Protein AF-A0A956U8Y1-F1 (afdb_monomer_lite)

Structure (mmCIF, N/CA/C/O backbone):
data_AF-A0A956U8Y1-F1
#
_entry.id   AF-A0A956U8Y1-F1
#
loop_
_atom_site.group_PDB
_atom_site.id
_atom_site.type_symbol
_atom_site.label_atom_id
_atom_site.label_alt_id
_atom_site.label_comp_id
_atom_site.label_asym_id
_atom_site.label_entity_id
_atom_site.label_seq_id
_atom_site.pdbx_PDB_ins_code
_atom_site.Cartn_x
_atom_site.Cartn_y
_atom_site.Cartn_z
_atom_site.occupancy
_atom_site.B_iso_or_equiv
_atom_site.auth_seq_id
_atom_site.auth_comp_id
_atom_site.auth_asym_id
_atom_site.auth_atom_id
_atom_site.pdbx_PDB_model_num
ATOM 1 N N . MET A 1 1 ? -12.592 11.765 6.131 1.00 93.31 1 MET A N 1
ATOM 2 C CA . MET A 1 1 ? -11.245 12.402 6.133 1.00 93.31 1 MET A CA 1
ATOM 3 C C . MET A 1 1 ? -10.351 11.608 5.196 1.00 93.31 1 MET A C 1
ATOM 5 O O . MET A 1 1 ? -10.445 10.391 5.244 1.00 93.31 1 MET A O 1
ATOM 9 N N . ARG A 1 2 ? -9.528 12.256 4.362 1.00 97.75 2 ARG A N 1
ATOM 10 C CA . ARG A 1 2 ? -8.653 11.590 3.380 1.00 97.75 2 ARG A CA 1
ATOM 11 C C . ARG A 1 2 ? -7.191 11.890 3.698 1.00 97.75 2 ARG A C 1
ATOM 13 O O . ARG A 1 2 ? -6.849 13.052 3.911 1.00 97.75 2 ARG A O 1
ATOM 20 N N . ILE A 1 3 ? -6.360 10.856 3.723 1.00 98.31 3 ILE A N 1
ATOM 21 C CA . ILE A 1 3 ? -4.913 10.939 3.935 1.00 98.31 3 ILE A CA 1
ATOM 22 C C . ILE A 1 3 ? -4.238 10.242 2.755 1.00 98.31 3 ILE A C 1
ATOM 24 O O . ILE A 1 3 ? -4.671 9.169 2.344 1.00 98.31 3 ILE A O 1
ATOM 28 N N . LEU A 1 4 ? -3.189 10.854 2.211 1.00 98.06 4 LEU A N 1
ATOM 29 C CA . LEU A 1 4 ? -2.312 10.207 1.241 1.00 98.06 4 LEU A CA 1
ATOM 30 C C . LEU A 1 4 ? -1.064 9.724 1.973 1.00 98.06 4 LEU A C 1
ATOM 32 O O . LEU A 1 4 ? -0.416 10.502 2.675 1.00 98.06 4 LEU A O 1
ATOM 36 N N . TYR A 1 5 ? -0.763 8.442 1.826 1.00 97.31 5 TYR A N 1
ATOM 37 C CA . TYR A 1 5 ? 0.387 7.787 2.425 1.00 97.31 5 TYR A CA 1
ATOM 38 C C . TYR A 1 5 ? 1.313 7.308 1.314 1.00 97.31 5 TYR A C 1
ATOM 40 O O . TYR A 1 5 ? 0.924 6.467 0.510 1.00 97.31 5 TYR A O 1
ATOM 48 N N . VAL A 1 6 ? 2.526 7.853 1.275 1.00 97.44 6 VAL A N 1
ATOM 49 C CA . VAL A 1 6 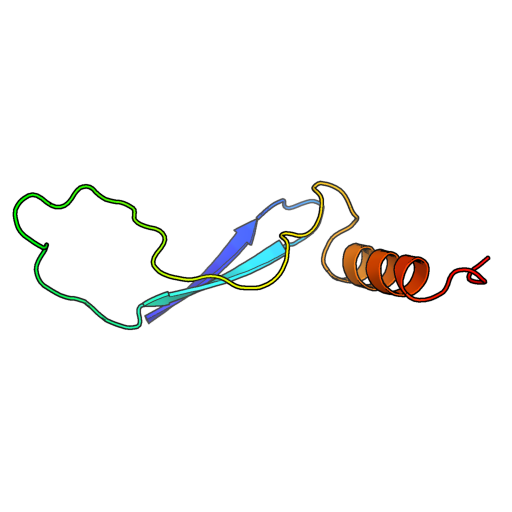? 3.569 7.374 0.368 1.00 97.44 6 VAL A CA 1
ATOM 50 C C . VAL A 1 6 ? 4.340 6.261 1.069 1.00 97.44 6 VAL A C 1
ATOM 52 O O . VAL A 1 6 ? 4.905 6.475 2.146 1.00 97.44 6 VAL A O 1
ATOM 55 N N . TYR A 1 7 ? 4.338 5.085 0.454 1.00 95.12 7 TYR A N 1
ATOM 56 C CA . TYR A 1 7 ? 5.116 3.917 0.838 1.00 95.12 7 TYR A CA 1
ATOM 57 C C . TYR A 1 7 ? 6.235 3.693 -0.175 1.00 95.12 7 TYR A C 1
ATOM 59 O O . TYR A 1 7 ? 6.029 3.913 -1.362 1.00 95.12 7 TYR A O 1
ATOM 67 N N . ASP A 1 8 ? 7.394 3.248 0.315 1.00 94.56 8 ASP A N 1
ATOM 68 C CA . ASP A 1 8 ? 8.616 3.049 -0.468 1.00 94.56 8 ASP A CA 1
ATOM 69 C C . ASP A 1 8 ? 8.977 4.265 -1.341 1.00 94.56 8 ASP A C 1
ATOM 71 O O . ASP A 1 8 ? 8.535 4.420 -2.474 1.00 94.56 8 ASP A O 1
ATOM 75 N N . PHE A 1 9 ? 9.839 5.140 -0.820 1.00 94.56 9 PHE A N 1
ATOM 76 C CA . PHE A 1 9 ? 10.263 6.341 -1.549 1.00 94.56 9 PHE A CA 1
ATOM 77 C C . PHE A 1 9 ? 11.109 6.049 -2.801 1.00 94.56 9 PHE A C 1
ATOM 79 O O . PHE A 1 9 ? 11.437 6.992 -3.521 1.00 94.56 9 PHE A O 1
ATOM 86 N N . GLY A 1 10 ? 11.493 4.793 -3.057 1.00 95.62 10 GLY A N 1
ATOM 87 C CA . GLY A 1 10 ? 12.079 4.384 -4.333 1.00 95.62 10 GLY A CA 1
ATOM 88 C C . GLY A 1 10 ? 11.024 4.188 -5.423 1.00 95.62 10 GLY A C 1
ATOM 89 O O . GLY A 1 10 ? 11.192 4.698 -6.529 1.00 95.62 10 GLY A O 1
ATOM 90 N N . ASP A 1 11 ? 9.936 3.493 -5.088 1.00 96.31 11 ASP A N 1
ATOM 91 C CA . ASP A 1 11 ? 8.877 3.085 -6.025 1.00 96.31 11 ASP A CA 1
ATOM 92 C C . ASP A 1 11 ? 7.649 4.029 -6.035 1.00 96.31 11 ASP A C 1
ATOM 94 O O . ASP A 1 11 ? 6.811 3.944 -6.933 1.00 96.31 11 ASP A O 1
ATOM 98 N N . ASP A 1 12 ? 7.555 4.947 -5.068 1.00 96.06 12 ASP A N 1
ATOM 99 C CA . ASP A 1 12 ? 6.527 5.994 -4.934 1.00 96.06 12 ASP A CA 1
ATOM 100 C C . ASP A 1 1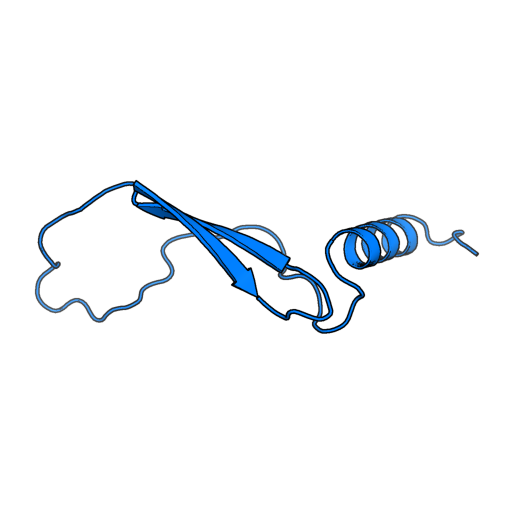2 ? 5.083 5.454 -4.931 1.00 96.06 12 ASP A C 1
ATOM 102 O O . ASP A 1 12 ? 4.181 5.950 -5.617 1.00 96.06 12 ASP A O 1
ATOM 106 N N . TRP A 1 13 ? 4.835 4.411 -4.135 1.00 96.62 13 TRP A N 1
ATOM 107 C CA . TRP A 1 13 ? 3.488 3.875 -3.957 1.00 96.62 13 TRP A CA 1
ATOM 108 C C . TRP A 1 13 ? 2.632 4.834 -3.134 1.00 96.62 13 TRP A C 1
ATOM 110 O O . TRP A 1 13 ? 2.823 4.994 -1.929 1.00 96.62 13 TRP A O 1
ATOM 120 N N . VAL A 1 14 ? 1.634 5.450 -3.768 1.00 96.88 14 VAL A N 1
ATOM 121 C CA . VAL A 1 14 ? 0.691 6.342 -3.086 1.00 96.88 14 VAL A CA 1
ATOM 122 C C . VAL A 1 14 ? -0.576 5.582 -2.707 1.00 96.88 14 VAL A C 1
ATOM 124 O O . VAL A 1 14 ? -1.420 5.275 -3.550 1.00 96.88 14 VAL A O 1
ATOM 127 N N . HIS A 1 15 ? -0.742 5.323 -1.415 1.00 96.62 15 HIS A N 1
ATOM 128 C CA . HIS A 1 15 ? -1.964 4.766 -0.852 1.00 96.62 15 HIS A CA 1
ATOM 129 C C . HIS A 1 15 ? -2.908 5.878 -0.398 1.00 96.62 15 HIS A C 1
ATOM 131 O O . HIS A 1 15 ? -2.532 6.785 0.347 1.00 96.62 15 HIS A O 1
ATOM 137 N N . GLU A 1 16 ? -4.170 5.778 -0.799 1.00 97.81 16 GLU A N 1
ATOM 138 C CA . GLU A 1 16 ? -5.236 6.574 -0.208 1.00 97.81 16 GLU A CA 1
ATOM 139 C C . GLU A 1 16 ? -5.798 5.865 1.024 1.00 97.81 16 GLU A C 1
ATOM 141 O O . GLU A 1 16 ? -6.267 4.731 0.943 1.00 97.81 16 GLU A O 1
ATOM 146 N N . VAL A 1 17 ? -5.799 6.563 2.157 1.00 97.81 17 VAL A N 1
ATOM 147 C CA . VAL A 1 17 ? -6.482 6.132 3.376 1.00 97.81 17 VAL A CA 1
ATOM 148 C C . VAL A 1 17 ? -7.681 7.046 3.600 1.00 97.81 17 VAL A C 1
ATOM 150 O O . VAL A 1 17 ? -7.540 8.218 3.970 1.00 97.81 17 VAL A O 1
ATOM 153 N N . LEU A 1 18 ? -8.873 6.504 3.361 1.00 98.06 18 LEU A N 1
ATOM 154 C CA . LEU A 1 18 ? -10.144 7.186 3.566 1.00 98.06 18 LEU A CA 1
ATOM 155 C C . LEU A 1 18 ? -10.797 6.695 4.861 1.00 98.06 18 LEU A C 1
ATOM 157 O O . LEU A 1 18 ? -11.035 5.505 5.038 1.00 98.06 18 LEU A O 1
ATOM 161 N N . ILE A 1 19 ? -11.121 7.623 5.762 1.00 97.19 19 ILE A N 1
ATOM 162 C CA . ILE A 1 19 ? -12.020 7.329 6.884 1.00 97.19 19 ILE A CA 1
ATOM 163 C C . ILE A 1 19 ? -13.451 7.445 6.377 1.00 97.19 19 ILE A C 1
ATOM 165 O O . ILE A 1 19 ? -13.930 8.566 6.165 1.00 97.19 19 ILE A O 1
ATOM 169 N N . GLU A 1 20 ? -14.086 6.291 6.192 1.00 96.81 20 GLU A N 1
ATOM 170 C CA . GLU A 1 20 ? -15.474 6.154 5.743 1.00 96.81 20 GLU A CA 1
ATOM 171 C C . GLU A 1 20 ? -16.471 6.326 6.898 1.00 96.81 20 GLU A C 1
ATOM 173 O O . GLU A 1 20 ? -17.452 7.053 6.760 1.00 96.81 20 GLU A O 1
ATOM 178 N N . GLU A 1 21 ? -16.190 5.729 8.060 1.00 95.50 21 GLU A N 1
ATOM 179 C CA . GLU A 1 21 ? -17.046 5.776 9.250 1.00 95.50 21 GLU A CA 1
ATOM 180 C C . GLU A 1 21 ? -16.199 5.832 10.532 1.00 95.50 21 GLU A C 1
ATOM 182 O O . GLU A 1 21 ? -15.100 5.279 10.599 1.00 95.50 21 GLU A O 1
ATOM 187 N N . ILE A 1 22 ? -16.718 6.509 11.559 1.00 96.31 22 ILE A N 1
ATOM 188 C CA . ILE A 1 22 ? -16.194 6.464 12.927 1.00 96.31 22 ILE A CA 1
ATOM 189 C C . ILE A 1 22 ? -17.334 5.987 13.822 1.00 96.31 22 ILE A C 1
ATOM 191 O O . ILE A 1 22 ? -18.372 6.643 13.898 1.00 96.31 22 ILE A O 1
ATOM 195 N N . SER A 1 23 ? -17.130 4.862 14.502 1.00 95.19 23 SER A N 1
ATOM 196 C CA . SER A 1 23 ? -18.126 4.236 15.369 1.00 95.19 23 SER A CA 1
ATOM 197 C C . SER A 1 23 ? -17.530 3.870 16.726 1.00 95.19 23 SER A C 1
ATOM 199 O O . SER A 1 23 ? -16.311 3.827 16.904 1.00 95.19 23 SER A O 1
ATOM 201 N N . GLU A 1 24 ? -18.401 3.533 17.674 1.00 97.75 24 GLU A N 1
ATOM 202 C CA . GLU A 1 24 ? -17.984 2.910 18.929 1.00 97.75 24 GLU A CA 1
ATOM 203 C C . GLU A 1 24 ? -17.315 1.543 18.672 1.00 97.75 24 GLU A C 1
ATOM 205 O O . GLU A 1 24 ? -17.681 0.837 17.721 1.00 97.75 24 GLU A O 1
ATOM 210 N N . PRO A 1 25 ? -16.340 1.137 19.505 1.00 95.81 25 PRO A N 1
ATOM 211 C CA . PRO A 1 25 ? -15.696 -0.163 19.385 1.00 95.81 25 PRO A CA 1
ATOM 212 C C . PRO A 1 25 ? -16.677 -1.298 19.701 1.00 95.81 25 PRO A C 1
ATOM 214 O O . PRO A 1 25 ? -17.461 -1.233 20.650 1.00 95.81 25 PRO A O 1
ATOM 217 N N . VAL A 1 26 ? -16.597 -2.393 18.943 1.00 95.94 26 VAL A N 1
ATOM 218 C CA . VAL A 1 26 ? -17.464 -3.558 19.155 1.00 95.94 26 VAL A CA 1
ATOM 219 C C . VAL A 1 26 ? -16.977 -4.349 20.383 1.00 95.94 26 VAL A C 1
ATOM 221 O O . VAL A 1 26 ? -15.807 -4.745 20.430 1.00 95.94 26 VAL A O 1
ATOM 224 N N . PRO A 1 27 ? -17.838 -4.630 21.385 1.00 97.38 27 PRO A N 1
ATOM 225 C CA . PRO A 1 27 ? -17.433 -5.360 22.584 1.00 97.38 27 PRO A CA 1
ATOM 226 C C . PRO A 1 27 ? -16.817 -6.728 22.269 1.00 97.38 27 PRO A C 1
ATOM 228 O O . PRO A 1 27 ? -17.358 -7.495 21.476 1.00 97.38 27 PRO A O 1
ATOM 231 N N . LYS A 1 28 ? -15.709 -7.057 22.948 1.00 96.44 28 LYS A N 1
ATOM 232 C CA . LYS A 1 28 ? -14.949 -8.317 22.793 1.00 96.44 28 LYS A CA 1
ATOM 233 C C . LYS A 1 28 ? -14.363 -8.552 21.391 1.00 96.44 28 LYS A C 1
ATOM 235 O O . LYS A 1 28 ? -13.883 -9.649 21.118 1.00 96.44 28 LYS A O 1
ATOM 240 N N . GLN A 1 29 ? -14.371 -7.549 20.517 1.00 96.38 29 GLN A N 1
ATOM 241 C CA . GLN A 1 29 ? -13.757 -7.646 19.200 1.00 96.38 29 GLN A CA 1
ATOM 242 C C . GLN A 1 29 ? -12.266 -7.288 19.265 1.00 96.38 29 GLN A C 1
ATOM 244 O O . GLN A 1 29 ? -11.889 -6.242 19.787 1.00 96.38 29 GLN A O 1
ATOM 249 N N . THR A 1 30 ? -11.410 -8.142 18.702 1.00 96.50 30 THR A N 1
A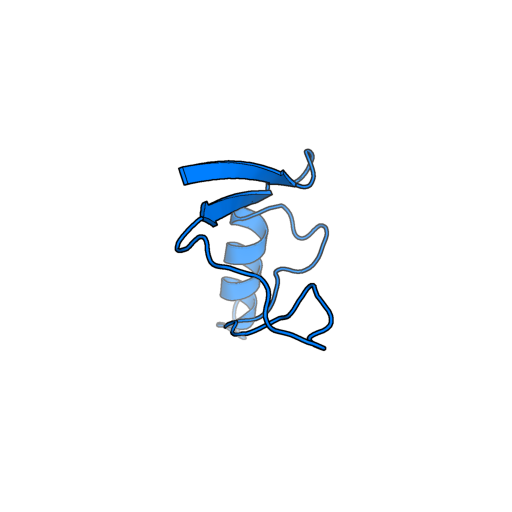TOM 250 C CA . THR A 1 30 ? -9.990 -7.829 18.464 1.00 96.50 30 THR A CA 1
ATOM 251 C C . THR A 1 30 ? -9.823 -7.054 17.156 1.00 96.50 30 THR A C 1
ATOM 253 O O . THR A 1 30 ? -10.488 -7.371 16.167 1.00 96.50 30 THR A O 1
ATOM 256 N N . TYR A 1 31 ?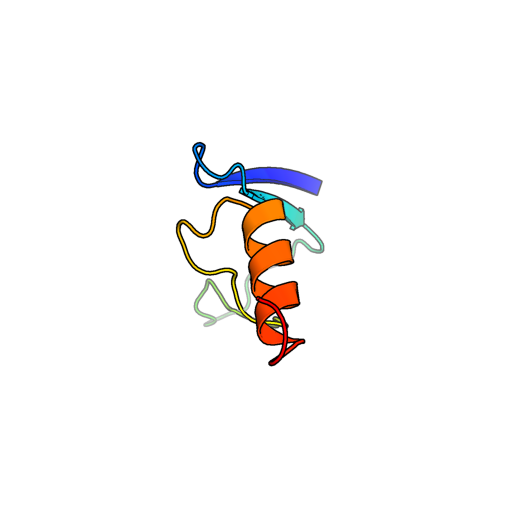 -8.920 -6.072 17.159 1.00 95.94 31 TYR A N 1
ATOM 257 C CA . TYR A 1 31 ? -8.573 -5.193 16.038 1.00 95.94 31 TYR A CA 1
ATOM 258 C C . TYR A 1 31 ? -7.043 -5.187 15.811 1.00 95.94 31 TYR A C 1
ATOM 260 O O . TYR A 1 31 ? -6.316 -5.488 16.761 1.00 95.94 31 TYR A O 1
ATOM 268 N N . PRO A 1 32 ? -6.538 -4.821 14.610 1.00 95.88 32 PRO A N 1
ATOM 269 C CA . PRO A 1 32 ? -7.282 -4.463 13.397 1.00 95.88 32 PRO A CA 1
ATOM 270 C C . PRO A 1 32 ? -7.966 -5.674 12.750 1.00 95.88 32 PRO A C 1
ATOM 272 O O . PRO A 1 32 ? -7.667 -6.824 13.068 1.00 95.88 32 PRO A O 1
ATOM 275 N N . ARG A 1 33 ? -8.906 -5.412 11.839 1.00 94.94 33 ARG A N 1
ATOM 276 C CA . ARG A 1 33 ? -9.606 -6.449 11.077 1.00 94.94 33 ARG A CA 1
ATOM 277 C C . ARG A 1 33 ? -9.599 -6.129 9.597 1.00 94.94 33 ARG A C 1
ATOM 279 O O . ARG A 1 33 ? -9.928 -5.014 9.210 1.00 94.94 33 ARG A O 1
ATOM 286 N N . LEU A 1 34 ? -9.331 -7.148 8.789 1.00 94.50 34 LEU A N 1
ATOM 287 C CA . LEU A 1 34 ? -9.629 -7.112 7.367 1.00 94.50 34 LEU A CA 1
ATOM 288 C C . LEU A 1 34 ? -11.099 -7.494 7.179 1.00 94.50 34 LEU A C 1
ATOM 290 O O . LEU A 1 34 ? -11.504 -8.609 7.512 1.00 94.50 34 LEU A O 1
ATOM 294 N N . VAL A 1 35 ? -11.907 -6.544 6.718 1.00 94.88 35 VAL A N 1
ATOM 295 C CA . VAL A 1 35 ? -13.350 -6.739 6.486 1.00 94.88 35 VAL A CA 1
ATOM 296 C C . VAL A 1 35 ? -13.687 -6.934 5.008 1.00 94.88 35 VAL A C 1
ATOM 298 O O . VAL A 1 35 ? -14.769 -7.413 4.687 1.00 94.88 35 VAL A O 1
ATOM 301 N N . GLY A 1 36 ? -12.748 -6.610 4.123 1.00 95.69 36 GLY A N 1
ATOM 302 C CA . GLY A 1 36 ? -12.865 -6.757 2.681 1.00 95.69 36 GLY A CA 1
ATOM 303 C C . GLY A 1 36 ? -11.533 -6.464 1.999 1.00 95.69 36 GLY A C 1
ATOM 304 O O . GLY A 1 36 ? -10.589 -5.998 2.637 1.00 95.69 36 GLY A O 1
ATOM 305 N N . GLY A 1 37 ? -11.464 -6.770 0.710 1.00 95.38 37 GLY A N 1
ATOM 306 C CA . GLY A 1 37 ? -10.299 -6.545 -0.135 1.00 95.38 37 GLY A CA 1
ATOM 307 C C . GLY A 1 37 ? -10.502 -7.207 -1.491 1.00 95.38 37 GLY A C 1
ATOM 308 O O . GLY A 1 37 ? -11.234 -8.191 -1.606 1.00 95.38 37 GLY A O 1
ATOM 309 N N . GLU A 1 38 ? -9.865 -6.662 -2.516 1.00 96.81 38 GLU A N 1
ATOM 310 C CA . GLU A 1 38 ? -9.870 -7.235 -3.855 1.00 96.81 38 GLU A CA 1
ATOM 311 C C . GLU A 1 38 ? -8.494 -7.097 -4.505 1.00 96.81 38 GLU A C 1
ATOM 313 O O . GLU A 1 38 ? -7.717 -6.211 -4.148 1.00 96.81 38 GLU A O 1
ATOM 318 N N . ARG A 1 39 ? -8.248 -7.954 -5.506 1.00 94.56 39 ARG A N 1
ATOM 319 C CA . ARG A 1 39 ? -7.004 -8.036 -6.288 1.00 94.56 39 ARG A CA 1
ATOM 320 C C . ARG A 1 39 ? -5.785 -8.443 -5.449 1.00 94.56 39 ARG A C 1
ATOM 322 O O . ARG A 1 39 ? -5.826 -8.528 -4.226 1.00 94.56 39 ARG A O 1
ATOM 329 N N . ASN A 1 40 ? -4.697 -8.756 -6.146 1.00 93.19 40 ASN A N 1
ATOM 330 C CA . ASN A 1 40 ? -3.417 -9.058 -5.514 1.00 93.19 40 ASN A CA 1
ATOM 331 C C . ASN A 1 40 ? -2.629 -7.768 -5.275 1.00 93.19 40 ASN A C 1
ATOM 333 O O . ASN A 1 40 ? -2.694 -6.839 -6.083 1.00 93.19 40 ASN A O 1
ATOM 337 N N . CYS A 1 41 ? -1.861 -7.746 -4.186 1.00 93.06 41 CYS A N 1
ATOM 338 C CA . CYS A 1 41 ? -0.878 -6.698 -3.933 1.00 93.06 41 CYS A CA 1
ATOM 339 C C . CYS A 1 41 ? 0.217 -6.740 -5.018 1.00 93.06 41 CYS A C 1
ATOM 341 O O . CYS A 1 41 ? 0.667 -7.844 -5.352 1.00 93.06 41 CYS A O 1
ATOM 343 N N . PRO A 1 42 ? 0.662 -5.588 -5.557 1.00 95.50 42 PRO A N 1
ATOM 344 C CA . PRO A 1 42 ? 1.850 -5.531 -6.402 1.00 95.50 42 PRO A CA 1
ATOM 345 C C . PRO A 1 42 ? 3.063 -6.160 -5.693 1.00 95.50 42 PRO A C 1
ATOM 347 O O . PRO A 1 42 ? 3.188 -6.007 -4.475 1.00 95.50 42 PRO A O 1
ATOM 350 N N . PRO A 1 43 ? 3.948 -6.877 -6.409 1.00 95.12 43 PRO A N 1
ATOM 351 C CA . PRO A 1 43 ? 5.193 -7.369 -5.830 1.00 95.12 43 PRO A CA 1
ATOM 352 C C . PRO A 1 43 ? 6.101 -6.216 -5.384 1.00 95.12 43 PRO A C 1
ATOM 354 O O . PRO A 1 43 ? 6.227 -5.219 -6.093 1.00 95.12 43 PRO A O 1
ATOM 357 N N . GLU A 1 44 ? 6.775 -6.383 -4.247 1.00 95.00 44 GLU A N 1
ATOM 358 C CA . GLU A 1 44 ? 7.803 -5.445 -3.776 1.00 95.00 44 GLU A CA 1
ATOM 359 C C . GLU A 1 44 ? 8.915 -5.262 -4.818 1.00 95.00 44 GLU A C 1
ATOM 361 O O . GLU A 1 44 ? 9.357 -6.232 -5.444 1.00 95.00 44 GLU A O 1
ATOM 366 N N . GLY A 1 45 ? 9.369 -4.018 -4.996 1.00 94.50 45 GLY A N 1
ATOM 367 C CA . GLY A 1 45 ? 10.449 -3.669 -5.921 1.00 94.50 45 GLY A CA 1
ATOM 368 C C . GLY A 1 45 ? 10.134 -3.913 -7.401 1.00 94.50 45 GLY A C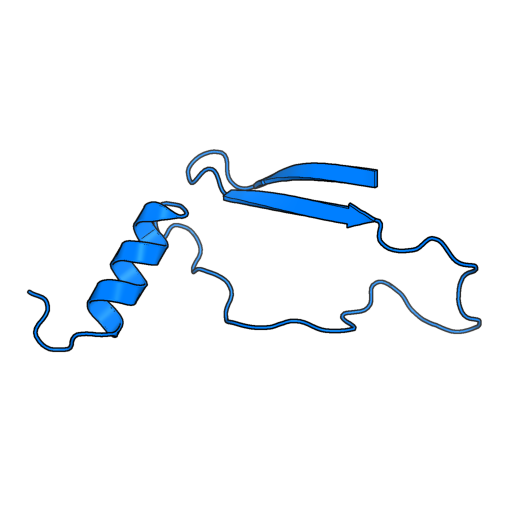 1
ATOM 369 O O . GLY A 1 45 ? 11.056 -4.081 -8.201 1.00 94.50 45 GLY A O 1
ATOM 370 N N . CYS A 1 46 ? 8.855 -3.969 -7.792 1.00 95.81 46 CYS A N 1
ATOM 371 C CA . CYS A 1 46 ? 8.484 -4.089 -9.204 1.00 95.81 46 CYS A CA 1
ATOM 372 C C . CYS A 1 46 ? 8.642 -2.780 -9.997 1.00 95.81 46 CYS A C 1
ATOM 374 O O . CYS A 1 46 ? 8.423 -2.799 -11.209 1.00 95.81 46 CYS A O 1
ATOM 376 N N . GLY A 1 47 ? 9.063 -1.682 -9.357 1.00 96.19 47 GLY A N 1
ATOM 377 C CA . GLY A 1 47 ? 9.305 -0.392 -10.005 1.00 96.19 47 GLY A CA 1
ATOM 378 C C . GLY A 1 47 ? 8.089 0.528 -9.962 1.00 96.19 47 GLY A C 1
ATOM 379 O O . GLY A 1 47 ? 7.792 1.211 -10.949 1.00 96.19 47 GLY A O 1
ATOM 380 N N . GLY A 1 48 ? 7.350 0.504 -8.853 1.00 96.94 48 GLY A N 1
ATOM 381 C CA . GLY A 1 48 ? 6.188 1.363 -8.645 1.00 96.94 48 GLY A CA 1
ATOM 382 C C . GLY A 1 48 ? 4.987 1.037 -9.543 1.00 96.94 48 GLY A C 1
ATOM 383 O O . GLY A 1 48 ? 4.958 0.003 -10.226 1.00 96.94 48 GLY A O 1
ATOM 384 N N . PRO A 1 49 ? 3.979 1.931 -9.586 1.00 96.69 49 PRO A N 1
ATOM 385 C CA . PRO A 1 49 ? 2.796 1.754 -10.427 1.00 96.69 49 PRO A CA 1
ATOM 386 C C . PRO A 1 49 ? 3.114 1.460 -11.907 1.00 96.69 49 PRO A C 1
ATOM 388 O O . PRO A 1 49 ? 2.551 0.498 -12.437 1.00 96.69 49 PRO A O 1
ATOM 391 N N . PRO A 1 50 ? 4.051 2.171 -12.577 1.00 96.75 50 PRO A N 1
ATOM 392 C CA . PRO A 1 50 ? 4.387 1.887 -13.975 1.00 96.75 50 PRO A CA 1
ATOM 393 C C . PRO A 1 50 ? 5.021 0.503 -14.173 1.00 96.75 50 PRO A C 1
ATOM 395 O O . PRO A 1 50 ? 4.753 -0.178 -15.166 1.00 96.75 50 PRO A O 1
ATOM 398 N N . GLY A 1 51 ? 5.862 0.071 -13.230 1.00 97.06 51 GLY A N 1
ATOM 399 C CA . GLY A 1 51 ? 6.502 -1.238 -13.275 1.00 97.06 51 GLY A CA 1
ATOM 400 C C . GLY A 1 51 ? 5.501 -2.382 -13.120 1.00 97.06 51 GLY A C 1
ATOM 401 O O . GLY A 1 51 ? 5.530 -3.347 -13.891 1.00 97.06 51 GLY A O 1
ATOM 402 N N . TYR A 1 52 ? 4.541 -2.235 -12.204 1.00 97.00 52 TYR A N 1
ATOM 403 C CA . TYR A 1 52 ? 3.457 -3.201 -12.044 1.00 97.00 52 TYR A CA 1
ATOM 404 C C . TYR A 1 52 ? 2.527 -3.256 -13.262 1.00 97.00 52 TYR A C 1
ATOM 406 O O . TYR A 1 52 ? 2.163 -4.347 -13.703 1.00 97.00 52 TYR A O 1
ATOM 414 N N . GLU A 1 53 ? 2.184 -2.110 -13.858 1.00 96.00 53 GLU A N 1
ATOM 415 C CA . GLU A 1 53 ? 1.414 -2.070 -15.108 1.00 96.00 53 GLU A CA 1
ATOM 416 C C . GLU A 1 53 ? 2.124 -2.829 -16.236 1.00 96.00 53 GLU A C 1
ATOM 418 O O . GLU A 1 53 ? 1.503 -3.638 -16.934 1.00 96.00 53 GLU A O 1
ATOM 423 N N . ASN A 1 54 ? 3.438 -2.634 -16.385 1.00 96.44 54 ASN A N 1
ATOM 424 C CA . ASN A 1 54 ? 4.221 -3.372 -17.370 1.00 96.44 54 ASN A CA 1
ATOM 425 C C . ASN A 1 54 ? 4.264 -4.879 -17.067 1.00 96.44 54 ASN A C 1
ATOM 427 O O . ASN A 1 54 ? 4.134 -5.689 -17.985 1.00 96.44 54 ASN A O 1
ATOM 431 N N . LEU A 1 55 ? 4.392 -5.268 -15.796 1.00 95.69 55 LEU A N 1
ATOM 432 C CA . LEU A 1 55 ? 4.346 -6.674 -15.391 1.00 95.69 55 LEU A CA 1
ATOM 433 C C . LEU A 1 55 ? 3.008 -7.321 -15.770 1.00 95.69 55 LEU A C 1
ATOM 435 O O . LEU A 1 55 ? 2.991 -8.391 -16.376 1.00 95.69 55 LEU A O 1
ATOM 439 N N . LEU A 1 56 ? 1.886 -6.666 -15.461 1.00 95.69 56 LEU A N 1
ATOM 440 C CA . LEU A 1 56 ? 0.557 -7.158 -15.829 1.00 95.69 56 LEU A CA 1
ATOM 441 C C . LEU A 1 56 ? 0.397 -7.289 -17.348 1.00 95.69 56 LEU A C 1
ATOM 443 O O . LEU A 1 56 ? -0.175 -8.273 -17.815 1.00 95.69 56 LEU A O 1
ATOM 447 N N . ARG A 1 57 ? 0.930 -6.332 -18.118 1.00 96.12 57 ARG A N 1
ATOM 448 C CA . ARG A 1 57 ? 0.926 -6.362 -19.587 1.00 96.12 57 ARG A CA 1
ATOM 449 C C . ARG A 1 57 ? 1.658 -7.592 -20.133 1.00 96.12 57 ARG A C 1
ATOM 451 O O . ARG A 1 57 ? 1.100 -8.286 -20.980 1.00 96.12 57 ARG A O 1
ATOM 458 N N . ILE A 1 58 ? 2.858 -7.878 -19.623 1.00 95.88 58 ILE A N 1
ATOM 459 C CA . ILE A 1 58 ? 3.663 -9.048 -20.018 1.00 95.88 58 ILE A CA 1
ATOM 460 C C . ILE A 1 58 ? 2.927 -10.342 -19.657 1.00 95.88 58 ILE A C 1
ATOM 462 O O . ILE A 1 58 ? 2.779 -11.235 -20.486 1.00 95.88 58 ILE A O 1
ATOM 466 N N . LEU A 1 59 ? 2.397 -10.437 -18.4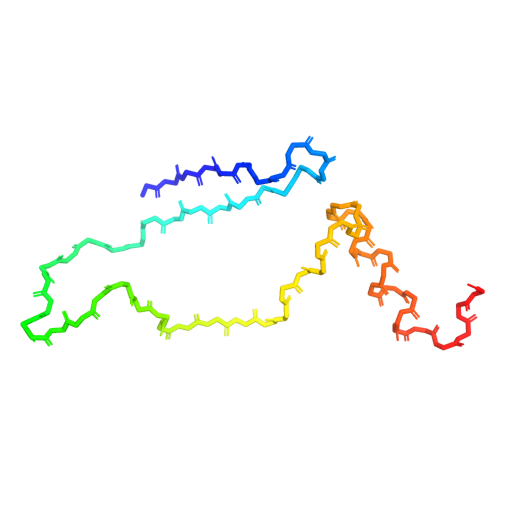35 1.00 94.06 59 LEU A N 1
ATOM 467 C CA . LEU A 1 59 ? 1.689 -11.636 -17.975 1.00 94.06 59 LEU A CA 1
ATOM 468 C C . LEU A 1 59 ? 0.383 -11.895 -18.741 1.00 94.06 59 LEU A C 1
ATOM 470 O O . LEU A 1 59 ? -0.026 -13.047 -18.882 1.00 94.06 59 LEU A O 1
ATOM 474 N N . ALA A 1 60 ? -0.273 -10.847 -19.240 1.00 95.62 60 ALA A N 1
ATOM 475 C CA . ALA A 1 60 ? -1.488 -10.967 -20.040 1.00 95.62 60 ALA A CA 1
ATOM 476 C C . ALA A 1 60 ? -1.225 -11.429 -21.487 1.00 95.62 60 ALA A C 1
ATOM 478 O O . ALA A 1 60 ? -2.162 -11.874 -22.154 1.00 95.62 60 ALA A O 1
ATOM 479 N N . ASN A 1 61 ? 0.016 -11.340 -21.979 1.00 95.25 61 ASN A N 1
ATOM 480 C CA . ASN A 1 61 ? 0.383 -11.680 -23.350 1.00 95.25 61 ASN A CA 1
ATOM 481 C C . ASN A 1 61 ? 1.571 -12.662 -23.385 1.00 95.25 61 ASN A C 1
ATOM 483 O O . ASN A 1 61 ? 2.719 -12.238 -23.333 1.00 95.25 61 ASN A O 1
ATOM 487 N N . PRO A 1 62 ? 1.344 -13.975 -23.578 1.00 91.81 62 PRO A N 1
ATOM 488 C CA . PRO A 1 62 ? 2.428 -14.962 -23.658 1.00 91.81 62 PRO A CA 1
ATOM 489 C C . PRO A 1 62 ? 3.402 -14.764 -24.830 1.00 91.81 62 PRO A C 1
ATOM 491 O O . PRO A 1 62 ? 4.417 -15.448 -24.900 1.00 91.81 62 PRO A O 1
ATOM 494 N N . SER A 1 63 ? 3.056 -13.907 -25.795 1.00 92.69 63 SER A N 1
ATOM 495 C CA . SER A 1 63 ? 3.900 -13.535 -26.935 1.00 92.69 63 SER A CA 1
ATOM 496 C C . SER A 1 63 ? 4.511 -12.140 -26.784 1.00 92.69 63 SER A C 1
ATOM 498 O O . SER A 1 63 ? 5.048 -11.614 -27.760 1.00 92.69 63 SER A O 1
ATOM 500 N N . ASP A 1 64 ? 4.399 -11.519 -25.605 1.00 85.38 64 ASP A N 1
ATOM 501 C CA . ASP A 1 64 ? 5.230 -10.363 -25.278 1.00 85.38 64 ASP A CA 1
ATOM 502 C C . ASP A 1 64 ? 6.708 -10.785 -25.368 1.00 85.38 64 ASP A C 1
ATOM 504 O O . ASP A 1 64 ? 7.030 -11.888 -24.913 1.00 85.38 64 ASP A O 1
ATOM 508 N N . PRO A 1 65 ? 7.574 -9.984 -26.014 1.00 70.69 65 PRO A N 1
ATOM 509 C CA . PRO A 1 65 ? 8.989 -10.313 -26.155 1.00 70.69 65 PRO A CA 1
ATOM 510 C C . PRO A 1 65 ? 9.730 -10.414 -24.816 1.00 70.69 65 PRO A C 1
ATOM 512 O O . PRO A 1 65 ? 9.338 -9.724 -23.847 1.00 70.69 65 PRO A O 1
#

Radius of gyration: 17.08 Å; chains: 1; bounding box: 30×27×50 Å

Sequence (65 aa):
MRILYVYDFGDDWVHEVLIEEISEPVPKQTYPRLVGGERNCPPEGCGGPPGYENLLRILANPSDP

pLDDT: mean 95.36, std 3.6, range [70.69, 98.31]

Secondary structure (DSSP, 8-state):
-EEEEEE-TTTTEEEEEE-----PPPTT--SS------SPPPPTTS-HHHHHHHHHHHHH-TT--

Foldseek 3Di:
DWDWDFDDPQQRATDIDDDPDDDDDDPPDDDDDDPDDDDDDQDPPLRHPVSSVVVVVCVVDVPDD